Protein AF-A0A7L9BTX2-F1 (afdb_monomer)

Solvent-accessible surface area (backbone atoms only — not comparable to full-atom values): 5506 Å² total; per-residue (Å²): 130,61,79,42,79,54,86,97,44,76,47,65,81,71,58,73,67,59,52,32,50,53,48,52,56,57,62,70,40,36,89,83,40,61,71,52,75,75,32,67,65,54,50,52,51,50,54,52,51,51,53,50,39,45,74,74,70,42,56,69,85,41,63,68,53,36,33,47,73,56,67,44,74,85,56,68,54,72,71,65,57,52,71,72,55,75,78,84,127

Secondary structure (DSSP, 8-state):
--EEEETTEEEE---HHHHHHHHHHHHHTTTT-GGGGG-HHHHHHHHHHHHHHHHTT--TTSHHHHHHHTT-TT---HHHHHTTS----

Nearest PDB structures (foldseek):
  8uu8-assembly1_o  TM=4.714E-01  e=6.472E+00  Listeria innocua
  7xn7-assembly1_r  TM=2.643E-01  e=3.773E+00  Komagataella phaffii

pLDDT: mean 85.31, std 15.38, range [42.62, 97.62]

Structure (mmCIF, N/CA/C/O backbone):
data_AF-A0A7L9BTX2-F1
#
_entry.id   AF-A0A7L9BTX2-F1
#
loop_
_atom_site.group_PDB
_atom_site.id
_atom_site.type_symbol
_atom_site.label_atom_id
_atom_site.label_alt_id
_atom_site.label_comp_id
_atom_site.label_asym_id
_atom_site.label_entity_id
_atom_site.label_seq_id
_atom_site.pdbx_PDB_ins_code
_atom_site.Cartn_x
_atom_site.Cartn_y
_atom_site.Cartn_z
_atom_site.occupancy
_atom_site.B_iso_or_equiv
_atom_site.auth_seq_id
_atom_site.auth_comp_id
_atom_site.auth_asym_id
_atom_site.auth_atom_id
_atom_site.pdbx_PDB_model_num
ATOM 1 N N . MET A 1 1 ? -20.464 -0.701 -1.624 1.00 57.59 1 MET A N 1
ATOM 2 C CA . MET A 1 1 ? -19.508 -1.260 -0.652 1.00 57.59 1 MET A CA 1
ATOM 3 C C . MET A 1 1 ? -20.138 -1.162 0.723 1.00 57.59 1 MET A C 1
ATOM 5 O O . MET A 1 1 ? -20.614 -0.085 1.064 1.00 57.59 1 MET A O 1
ATOM 9 N N . SER A 1 2 ? -20.230 -2.271 1.452 1.00 72.50 2 SER A N 1
ATOM 10 C CA . SER A 1 2 ?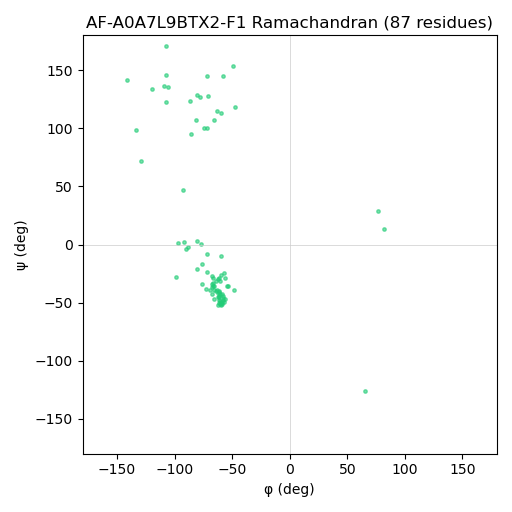 -20.674 -2.302 2.847 1.00 72.50 2 SER A CA 1
ATOM 11 C C . SER A 1 2 ? -19.463 -2.537 3.740 1.00 72.50 2 SER A C 1
ATOM 13 O O . SER A 1 2 ? -18.611 -3.371 3.435 1.00 72.50 2 SER A O 1
ATOM 15 N N . PHE A 1 3 ? -19.392 -1.776 4.824 1.00 81.31 3 PHE A N 1
ATOM 16 C CA . PHE A 1 3 ? -18.582 -2.135 5.973 1.00 81.31 3 PHE A CA 1
ATOM 17 C C . PHE A 1 3 ? -19.448 -3.033 6.850 1.00 81.31 3 PHE A C 1
ATOM 19 O O . PHE A 1 3 ? -20.561 -2.653 7.213 1.00 81.31 3 PHE A O 1
ATOM 26 N N . GLU A 1 4 ? -18.968 -4.234 7.132 1.00 87.62 4 GLU A N 1
ATOM 27 C CA . GLU A 1 4 ? -19.625 -5.176 8.029 1.00 87.62 4 GLU A CA 1
ATOM 28 C C . GLU A 1 4 ? -18.828 -5.254 9.325 1.00 87.62 4 GLU A C 1
ATOM 30 O O . GLU A 1 4 ? -17.634 -5.559 9.316 1.00 87.62 4 GLU A O 1
ATOM 35 N N . GLU A 1 5 ? -19.485 -4.970 10.447 1.00 88.06 5 GLU A N 1
ATOM 36 C CA . GLU A 1 5 ? -18.887 -5.149 11.766 1.00 88.06 5 GLU A CA 1
ATOM 37 C C . GLU A 1 5 ? -18.755 -6.645 12.068 1.00 88.06 5 GLU A C 1
ATOM 39 O O . GLU A 1 5 ? -19.715 -7.415 11.967 1.00 88.06 5 GLU A O 1
ATOM 44 N N . LYS A 1 6 ? -17.551 -7.072 12.451 1.00 87.00 6 LYS A N 1
ATOM 45 C CA . LYS A 1 6 ? -17.276 -8.442 12.884 1.00 87.00 6 LYS A CA 1
ATOM 46 C C . LYS A 1 6 ? -16.443 -8.419 14.158 1.00 87.00 6 LYS A C 1
ATOM 48 O O . LYS A 1 6 ? -15.218 -8.303 14.117 1.00 87.00 6 LYS A O 1
ATOM 53 N N . GLY A 1 7 ? -17.122 -8.590 15.290 1.00 89.12 7 GLY A N 1
ATOM 54 C CA . GLY A 1 7 ? -16.503 -8.415 16.602 1.00 89.12 7 GLY A CA 1
ATOM 55 C C . GLY A 1 7 ? -16.093 -6.956 16.786 1.00 89.12 7 GLY A C 1
ATOM 56 O O . GLY A 1 7 ? -16.913 -6.068 16.594 1.00 89.12 7 GLY A O 1
ATOM 57 N N . GLU A 1 8 ? -14.825 -6.721 17.108 1.00 88.50 8 GLU A N 1
ATOM 58 C CA . GLU A 1 8 ? -14.245 -5.374 17.231 1.00 88.50 8 GLU A CA 1
ATOM 59 C C . GLU A 1 8 ? -13.695 -4.831 15.897 1.00 88.50 8 GLU A C 1
ATOM 61 O O . GLU A 1 8 ? -13.193 -3.712 15.840 1.00 88.50 8 GLU A O 1
ATOM 66 N N . GLY A 1 9 ? -13.752 -5.625 14.822 1.00 84.75 9 GLY A N 1
ATOM 67 C CA . GLY A 1 9 ? -13.191 -5.282 13.518 1.00 84.75 9 GLY A CA 1
ATOM 68 C C . GLY A 1 9 ? -14.241 -4.938 12.466 1.00 84.75 9 GLY A C 1
ATOM 69 O O . GLY A 1 9 ? -15.437 -5.174 12.634 1.00 84.75 9 GLY A O 1
ATOM 70 N N . VAL A 1 10 ? -13.760 -4.440 11.328 1.00 87.00 10 VAL A N 1
ATOM 71 C CA . VAL A 1 10 ? -14.576 -4.147 10.147 1.00 87.00 10 VAL A CA 1
ATOM 72 C C . VAL A 1 10 ? -14.081 -4.978 8.966 1.00 87.00 10 VAL A C 1
ATOM 74 O O . VAL A 1 10 ? -12.882 -5.043 8.700 1.00 87.00 10 VAL A O 1
ATOM 77 N N . ILE A 1 11 ? -15.005 -5.604 8.239 1.00 86.88 11 ILE A N 1
ATOM 78 C CA . ILE A 1 11 ? -14.736 -6.283 6.970 1.00 86.88 11 ILE A CA 1
ATOM 79 C C . ILE A 1 11 ? -15.358 -5.476 5.838 1.00 86.88 11 ILE A C 1
ATOM 81 O O . ILE A 1 11 ? -16.501 -5.036 5.925 1.00 86.88 11 ILE A O 1
ATOM 85 N N . ALA A 1 12 ? -14.607 -5.313 4.754 1.00 85.00 12 ALA A N 1
ATOM 86 C CA . ALA A 1 12 ? -15.109 -4.729 3.524 1.00 85.00 12 ALA A CA 1
ATOM 87 C C . ALA A 1 12 ? -14.528 -5.458 2.311 1.00 85.00 12 ALA A C 1
ATOM 89 O O . ALA A 1 12 ? -13.353 -5.827 2.285 1.00 85.00 12 ALA A O 1
ATOM 90 N N . ALA A 1 13 ? -15.362 -5.641 1.290 1.00 85.44 13 ALA A N 1
ATOM 91 C CA . ALA A 1 13 ? -14.914 -6.035 -0.038 1.00 85.44 13 ALA A CA 1
ATOM 92 C C . ALA A 1 13 ? -14.528 -4.765 -0.808 1.00 85.44 13 ALA A C 1
ATOM 94 O O . ALA A 1 13 ? -15.396 -4.080 -1.352 1.00 85.44 13 ALA A O 1
ATOM 95 N N . LEU A 1 14 ? -13.236 -4.436 -0.782 1.00 87.12 14 LEU A N 1
ATOM 96 C CA . LEU A 1 14 ? -12.658 -3.252 -1.423 1.00 87.12 14 LEU A CA 1
ATOM 97 C C . LEU A 1 14 ? -11.847 -3.659 -2.655 1.00 87.12 14 LEU A C 1
ATOM 99 O O . LEU A 1 14 ? -11.227 -4.728 -2.667 1.00 87.12 14 LEU A O 1
ATOM 103 N N . ASP A 1 15 ? -11.845 -2.811 -3.682 1.00 91.50 15 ASP A N 1
ATOM 104 C CA . ASP A 1 15 ? -11.081 -3.065 -4.898 1.00 91.50 15 ASP A CA 1
ATOM 105 C C . ASP A 1 15 ? -9.567 -2.894 -4.670 1.00 91.50 15 ASP A C 1
ATOM 107 O O . ASP A 1 15 ? -9.112 -2.047 -3.900 1.00 91.50 15 ASP A O 1
ATOM 111 N N . GLY A 1 16 ? -8.759 -3.718 -5.340 1.00 91.81 16 GLY A N 1
ATOM 112 C CA . GLY A 1 16 ? -7.307 -3.714 -5.156 1.00 91.81 16 GLY A CA 1
ATOM 113 C C . GLY A 1 16 ? -6.627 -2.425 -5.619 1.00 91.81 16 GLY A C 1
ATOM 114 O O . GLY A 1 16 ? -5.666 -1.993 -4.982 1.00 91.81 16 GLY A O 1
ATOM 115 N N . GLU A 1 17 ? -7.117 -1.804 -6.691 1.00 94.62 17 GLU A N 1
ATOM 116 C CA . GLU A 1 17 ? -6.564 -0.550 -7.207 1.00 94.62 17 GLU A CA 1
ATOM 117 C C . GLU A 1 17 ? -6.984 0.641 -6.336 1.00 94.62 17 GLU A C 1
ATOM 119 O O . GLU A 1 17 ? -6.179 1.543 -6.093 1.00 94.62 17 GLU A O 1
ATOM 124 N N . GLU A 1 18 ? -8.190 0.607 -5.760 1.00 94.38 18 GLU A N 1
ATOM 125 C CA . GLU A 1 18 ? -8.609 1.578 -4.740 1.00 94.38 18 GLU A CA 1
AT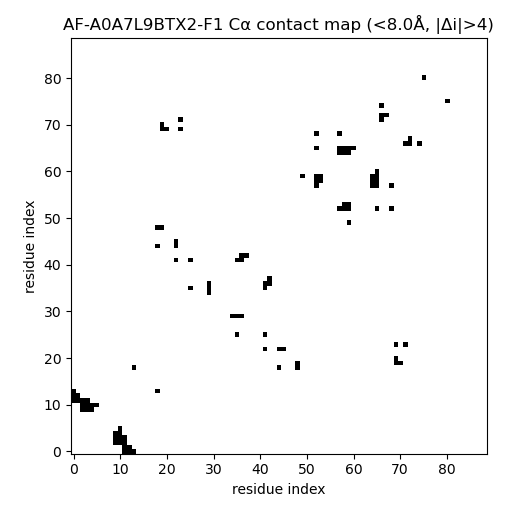OM 126 C C . GLU A 1 18 ? -7.708 1.513 -3.500 1.00 94.38 18 GLU A C 1
ATOM 128 O O . GLU A 1 18 ? -7.232 2.544 -3.023 1.00 94.38 18 GLU A O 1
ATOM 133 N N . LEU A 1 19 ? -7.397 0.309 -3.008 1.00 95.81 19 LEU A N 1
ATOM 134 C CA . LEU A 1 19 ? -6.490 0.131 -1.871 1.00 95.81 19 LEU A CA 1
ATOM 135 C C . LEU A 1 19 ? -5.081 0.667 -2.158 1.00 95.81 19 LEU A C 1
ATOM 137 O O . LEU A 1 19 ? -4.486 1.316 -1.294 1.00 95.81 19 LEU A O 1
ATOM 141 N N . LYS A 1 20 ? -4.552 0.445 -3.370 1.00 96.50 20 LYS A N 1
ATOM 142 C CA . LYS A 1 20 ? -3.269 1.025 -3.801 1.00 96.50 20 LYS A CA 1
ATOM 143 C C . LYS A 1 20 ? -3.325 2.553 -3.818 1.00 96.50 20 LYS A C 1
ATOM 145 O O . LYS A 1 20 ? -2.406 3.193 -3.310 1.00 96.50 20 LYS A O 1
ATOM 150 N N . LEU A 1 21 ? -4.396 3.148 -4.353 1.00 95.44 21 LEU A N 1
ATOM 151 C CA . LEU A 1 21 ? -4.587 4.601 -4.353 1.00 95.44 21 LEU A CA 1
ATOM 152 C C . LEU A 1 21 ? -4.605 5.166 -2.928 1.00 95.44 21 LEU A C 1
ATOM 154 O O . LEU A 1 21 ? -3.857 6.102 -2.646 1.00 95.44 21 LEU A O 1
ATOM 158 N N . ILE A 1 22 ? -5.419 4.588 -2.040 1.00 95.50 22 ILE A N 1
ATOM 159 C CA . ILE A 1 22 ? -5.537 5.020 -0.640 1.00 95.50 22 ILE A CA 1
ATOM 160 C C . ILE A 1 22 ? -4.174 4.943 0.049 1.00 95.50 22 ILE A C 1
ATOM 162 O O . ILE A 1 22 ? -3.744 5.915 0.668 1.00 95.50 22 ILE A O 1
ATOM 166 N N . TYR A 1 23 ? -3.464 3.823 -0.115 1.00 96.25 23 TYR A N 1
ATOM 167 C CA . TYR A 1 23 ? -2.120 3.660 0.431 1.00 96.25 23 TYR A CA 1
ATOM 168 C C . TYR A 1 23 ? -1.169 4.753 -0.064 1.00 96.25 23 TYR A C 1
ATOM 170 O O . TYR A 1 23 ? -0.518 5.394 0.756 1.00 96.25 23 TYR A O 1
ATOM 178 N N . ARG A 1 24 ? -1.108 5.013 -1.380 1.00 94.88 24 ARG A N 1
ATOM 179 C CA . ARG A 1 24 ? -0.228 6.052 -1.945 1.00 94.88 24 ARG A CA 1
ATOM 180 C C . ARG A 1 24 ? -0.522 7.430 -1.359 1.00 94.88 24 ARG A C 1
ATOM 182 O O . ARG A 1 24 ? 0.418 8.128 -0.992 1.00 94.88 24 ARG A O 1
ATOM 189 N N . VAL A 1 25 ? -1.799 7.807 -1.264 1.00 94.88 25 VAL A N 1
ATOM 190 C CA . VAL A 1 25 ? -2.208 9.110 -0.721 1.00 94.88 25 VAL A CA 1
ATOM 191 C C . VAL A 1 25 ? -1.784 9.228 0.741 1.00 94.88 25 VAL A C 1
ATOM 193 O O . VAL A 1 25 ? -1.069 10.161 1.092 1.00 94.88 25 VAL A O 1
ATOM 196 N N . LEU A 1 26 ? -2.135 8.256 1.586 1.00 95.38 26 LEU A N 1
ATOM 197 C CA . LEU A 1 26 ? -1.762 8.286 3.005 1.00 95.38 26 LEU A CA 1
ATOM 198 C C . LEU A 1 26 ? -0.242 8.291 3.197 1.00 95.38 26 LEU A C 1
ATOM 200 O O . LEU A 1 26 ? 0.289 9.070 3.986 1.00 95.38 26 LEU A O 1
ATOM 204 N N . HIS A 1 27 ? 0.470 7.468 2.429 1.00 93.25 27 HIS A N 1
ATOM 205 C CA . HIS A 1 27 ? 1.919 7.353 2.524 1.00 93.25 27 HIS A CA 1
ATOM 206 C C . HIS A 1 27 ? 2.646 8.640 2.088 1.00 93.25 27 HIS A C 1
ATOM 208 O O . HIS A 1 27 ? 3.693 8.977 2.641 1.00 93.25 27 HIS A O 1
ATOM 214 N N . GLN A 1 28 ? 2.114 9.387 1.114 1.00 91.75 28 GLN A N 1
ATOM 215 C CA . GLN A 1 28 ? 2.680 10.678 0.694 1.00 91.75 28 GLN A CA 1
ATOM 216 C C . GLN A 1 28 ? 2.580 11.753 1.786 1.00 91.75 28 GLN A C 1
ATOM 218 O O . GLN A 1 28 ? 3.449 12.622 1.859 1.00 91.75 28 GLN A O 1
ATOM 223 N N . HIS A 1 29 ? 1.576 11.664 2.660 1.00 93.25 29 HIS A N 1
ATOM 224 C CA . HIS A 1 29 ? 1.333 12.629 3.732 1.00 93.25 29 HIS A CA 1
ATOM 225 C C . HIS A 1 29 ? 2.011 12.282 5.069 1.00 93.25 29 HIS A C 1
ATOM 227 O O . HIS A 1 29 ? 1.911 13.061 6.014 1.00 93.25 29 HIS A O 1
ATOM 233 N N . LEU A 1 30 ? 2.784 11.189 5.160 1.00 92.44 30 LEU A N 1
ATOM 234 C CA . LEU A 1 30 ? 3.508 10.809 6.390 1.00 92.44 30 LEU A CA 1
ATOM 235 C C . LEU A 1 30 ? 4.449 11.901 6.924 1.00 92.44 30 LEU A C 1
ATOM 237 O O . LEU A 1 30 ? 4.705 11.969 8.121 1.00 92.44 30 LEU A O 1
ATOM 241 N N . GLY A 1 31 ? 4.989 12.756 6.047 1.00 89.75 31 GLY A N 1
ATOM 242 C CA . GLY A 1 31 ? 5.856 13.865 6.458 1.00 89.75 31 GLY A CA 1
ATOM 243 C C . GLY A 1 31 ? 5.116 15.012 7.159 1.00 89.75 31 GLY A C 1
ATOM 244 O O . GLY A 1 31 ? 5.740 15.769 7.901 1.00 89.75 31 GLY A O 1
ATOM 245 N N . GLU A 1 32 ? 3.814 15.147 6.912 1.00 94.25 32 GLU A N 1
ATOM 246 C CA . GLU A 1 32 ? 2.930 16.161 7.505 1.00 94.25 32 GLU A CA 1
ATOM 247 C C . GLU A 1 32 ? 2.135 15.589 8.685 1.00 94.25 32 GLU A C 1
ATOM 249 O O . GLU A 1 32 ? 1.819 16.320 9.619 1.00 94.25 32 GLU A O 1
ATOM 254 N N . HIS A 1 33 ? 1.881 14.279 8.650 1.00 95.12 33 HIS A N 1
ATOM 255 C CA . HIS A 1 33 ? 1.088 13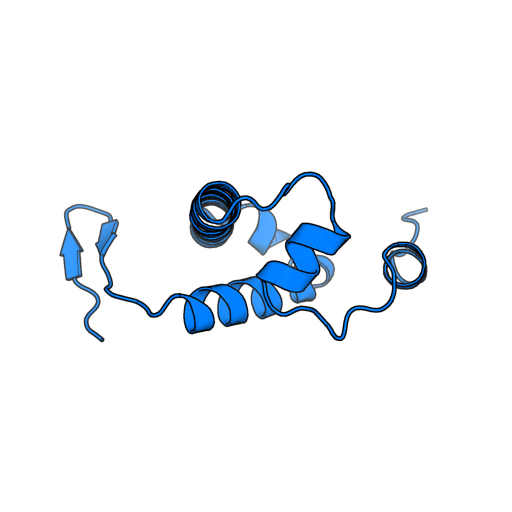.525 9.614 1.00 95.12 33 HIS A CA 1
ATOM 256 C C . HIS A 1 33 ? 1.856 12.283 10.099 1.00 95.12 33 HIS A C 1
ATOM 258 O O . HIS A 1 33 ? 1.534 11.160 9.696 1.00 95.12 33 HIS A O 1
ATOM 264 N N . PRO A 1 34 ? 2.906 12.447 10.925 1.00 92.88 34 PRO A N 1
ATOM 265 C CA . PRO A 1 34 ? 3.702 11.325 11.424 1.00 92.88 34 PRO A CA 1
ATOM 266 C C . PRO A 1 34 ? 2.876 10.313 12.232 1.00 92.88 34 PRO A C 1
ATOM 268 O O . PRO A 1 34 ? 3.202 9.131 12.225 1.00 92.88 34 PRO A O 1
ATOM 271 N N . GLU A 1 35 ? 1.770 10.738 12.849 1.00 95.25 35 GLU A N 1
ATOM 272 C CA . GLU A 1 35 ? 0.819 9.877 13.559 1.00 95.25 35 GLU A CA 1
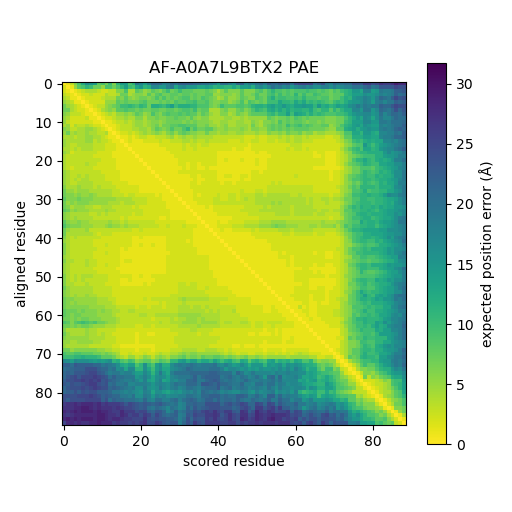ATOM 273 C C . GLU A 1 35 ? 0.226 8.765 12.682 1.00 95.25 35 GLU A C 1
ATOM 275 O O . GLU A 1 35 ? -0.164 7.719 13.195 1.00 95.25 35 GLU A O 1
ATOM 280 N N . LEU A 1 36 ? 0.197 8.945 11.356 1.00 94.50 36 LEU A N 1
ATOM 281 C CA . LEU A 1 36 ? -0.255 7.912 10.425 1.00 94.50 36 LEU A CA 1
ATOM 282 C C . LEU A 1 36 ? 0.633 6.661 10.471 1.00 94.50 36 LEU A C 1
ATOM 284 O O . LEU A 1 36 ? 0.124 5.564 10.233 1.00 94.50 36 LEU A O 1
ATOM 288 N N . MET A 1 37 ? 1.926 6.807 10.797 1.00 90.56 37 MET A N 1
ATOM 289 C CA . MET A 1 37 ? 2.873 5.686 10.889 1.00 90.56 37 MET A CA 1
ATOM 290 C C . MET A 1 37 ? 2.476 4.666 11.959 1.00 90.56 37 MET A C 1
ATOM 292 O O . MET A 1 37 ? 2.777 3.485 11.801 1.00 90.56 37 MET A O 1
ATOM 296 N N . ASP A 1 38 ? 1.783 5.118 13.004 1.00 93.00 38 ASP A N 1
ATOM 297 C CA . ASP A 1 38 ? 1.380 4.294 14.145 1.00 93.00 38 ASP A CA 1
ATOM 298 C C . ASP A 1 38 ? -0.064 3.783 14.017 1.00 93.00 38 ASP A C 1
ATOM 300 O O . ASP A 1 38 ? -0.573 3.110 14.911 1.00 93.00 38 ASP A O 1
ATOM 304 N N . THR A 1 39 ? -0.756 4.100 12.917 1.00 96.75 39 THR A N 1
ATOM 305 C CA . THR A 1 39 ? -2.129 3.627 12.716 1.00 96.75 39 THR A CA 1
ATOM 306 C C . THR A 1 39 ? -2.146 2.169 12.269 1.00 96.75 39 THR A C 1
ATOM 308 O O . THR A 1 39 ? -1.568 1.814 11.238 1.00 96.75 39 THR A O 1
ATOM 311 N N . ASP A 1 40 ? -2.912 1.338 12.982 1.00 95.06 40 ASP A N 1
ATOM 312 C CA . ASP A 1 40 ? -3.145 -0.062 12.599 1.00 95.06 40 ASP A CA 1
ATOM 313 C C . ASP A 1 40 ? -3.658 -0.174 11.159 1.00 95.06 40 ASP A C 1
ATOM 315 O O . ASP A 1 40 ? -3.272 -1.074 10.417 1.00 95.06 40 ASP A O 1
ATOM 319 N N . PHE A 1 41 ? -4.486 0.783 10.726 1.00 94.00 41 PHE A N 1
ATOM 320 C CA . PHE A 1 41 ? -5.016 0.815 9.368 1.00 94.00 41 PHE A CA 1
ATOM 321 C C . PHE A 1 41 ? -3.916 0.903 8.306 1.00 94.00 41 PHE A C 1
ATOM 323 O O . PHE A 1 41 ? -3.922 0.113 7.361 1.00 94.00 41 PHE A O 1
ATOM 330 N N . LEU A 1 42 ? -2.972 1.844 8.434 1.00 96.00 42 LEU A N 1
ATOM 331 C CA . LEU A 1 42 ? -1.925 2.014 7.427 1.00 96.00 42 LEU A CA 1
ATOM 332 C C . LEU A 1 42 ? -0.955 0.827 7.427 1.00 96.00 42 LEU A C 1
ATOM 334 O O . LEU A 1 42 ? -0.561 0.365 6.353 1.00 96.00 42 LEU A O 1
ATOM 338 N N . ILE A 1 43 ? -0.626 0.305 8.613 1.00 95.81 43 ILE A N 1
ATOM 339 C CA . ILE A 1 43 ? 0.224 -0.879 8.785 1.00 95.81 43 ILE A CA 1
ATOM 340 C C . ILE A 1 43 ? -0.421 -2.098 8.112 1.00 95.81 43 ILE A C 1
ATOM 342 O O . ILE A 1 43 ? 0.207 -2.763 7.283 1.00 95.81 43 ILE A O 1
ATOM 346 N N . GLU A 1 44 ? -1.692 -2.375 8.405 1.00 96.00 44 GLU A N 1
ATOM 347 C CA . GLU A 1 44 ? -2.401 -3.520 7.834 1.00 96.00 44 GLU A CA 1
ATOM 348 C C . GLU A 1 44 ? -2.641 -3.372 6.331 1.00 96.00 44 GLU A C 1
ATOM 350 O O . GLU A 1 44 ? -2.500 -4.347 5.584 1.00 96.00 44 GLU A O 1
ATOM 355 N N . LEU A 1 45 ? -2.921 -2.155 5.856 1.00 96.19 45 LEU A N 1
ATOM 356 C CA . LEU A 1 45 ? -3.028 -1.860 4.430 1.00 96.19 45 LEU A CA 1
ATOM 357 C C . LEU A 1 45 ? -1.706 -2.139 3.705 1.00 96.19 45 LEU A C 1
ATOM 359 O O . LEU A 1 45 ? -1.695 -2.835 2.686 1.00 96.19 45 LEU A O 1
ATOM 363 N N . GLN A 1 46 ? -0.583 -1.660 4.247 1.00 96.25 46 GLN A N 1
ATOM 364 C CA . GLN A 1 46 ? 0.741 -1.927 3.690 1.00 96.25 46 GLN A CA 1
ATOM 365 C C . GLN A 1 46 ? 1.043 -3.430 3.671 1.00 96.25 46 GLN A C 1
ATOM 367 O O . GLN A 1 46 ? 1.421 -3.966 2.628 1.00 96.25 46 GLN A O 1
ATOM 372 N N . ASN A 1 47 ? 0.819 -4.129 4.787 1.00 96.38 47 ASN A N 1
ATOM 373 C CA . ASN A 1 47 ? 1.026 -5.572 4.901 1.00 96.38 47 ASN A CA 1
ATOM 374 C C . ASN A 1 47 ? 0.172 -6.354 3.890 1.00 96.38 47 ASN A C 1
ATOM 376 O O . ASN A 1 47 ? 0.651 -7.298 3.254 1.00 96.38 47 ASN A O 1
ATOM 380 N N . HIS A 1 48 ? -1.094 -5.968 3.720 1.00 96.12 48 HIS A N 1
ATOM 381 C CA . HIS A 1 48 ? -1.997 -6.571 2.745 1.00 96.12 48 HIS A CA 1
ATOM 382 C C . HIS A 1 48 ? -1.480 -6.400 1.313 1.00 96.12 48 HIS A C 1
ATOM 384 O O . HIS A 1 48 ? -1.363 -7.387 0.581 1.00 96.12 48 HIS A O 1
ATOM 390 N N . LEU A 1 49 ? -1.122 -5.175 0.926 1.00 97.12 49 LEU A N 1
ATOM 391 C CA . LEU A 1 49 ? -0.613 -4.877 -0.412 1.00 97.12 49 LEU A CA 1
ATOM 392 C C . LEU A 1 49 ? 0.726 -5.574 -0.687 1.00 97.12 49 LEU A C 1
ATOM 394 O O . LEU A 1 49 ? 0.907 -6.141 -1.760 1.00 97.12 49 LEU A O 1
ATOM 398 N N . GLN A 1 50 ? 1.630 -5.630 0.292 1.00 97.12 50 GLN A N 1
ATOM 399 C CA . GLN A 1 50 ? 2.903 -6.344 0.169 1.00 97.12 50 GLN A CA 1
ATOM 400 C C . GLN A 1 50 ? 2.723 -7.851 -0.039 1.00 97.12 50 GLN A C 1
ATOM 402 O O . GLN A 1 50 ? 3.439 -8.452 -0.841 1.00 97.12 50 GLN A O 1
ATOM 407 N N . ARG A 1 51 ? 1.754 -8.481 0.642 1.00 97.50 51 ARG A N 1
ATOM 408 C CA . ARG A 1 51 ? 1.416 -9.893 0.396 1.00 97.50 51 ARG A CA 1
ATOM 409 C C . ARG A 1 51 ? 0.918 -10.111 -1.032 1.00 97.50 51 ARG A C 1
ATOM 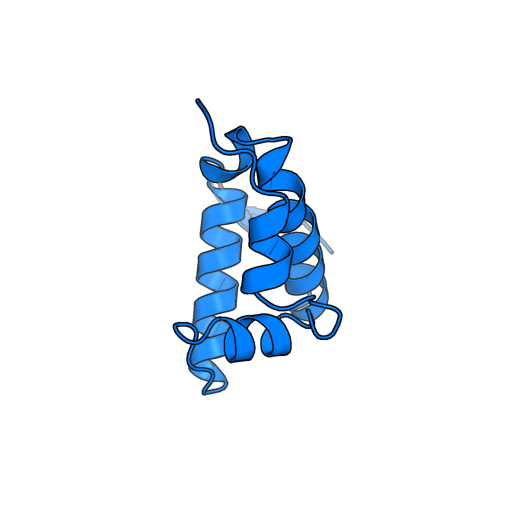411 O O . ARG A 1 51 ? 1.327 -11.086 -1.656 1.00 97.50 51 ARG A O 1
ATOM 418 N N . LYS A 1 52 ? 0.080 -9.207 -1.551 1.00 97.19 52 LYS A N 1
ATOM 419 C CA . LYS A 1 52 ? -0.420 -9.274 -2.934 1.00 97.19 52 LYS A CA 1
ATOM 420 C C . LYS A 1 52 ? 0.703 -9.086 -3.953 1.00 97.19 52 LYS A C 1
ATOM 422 O O . LYS A 1 52 ? 0.855 -9.927 -4.825 1.00 97.19 52 LYS A O 1
ATOM 427 N N . ALA A 1 53 ? 1.555 -8.082 -3.770 1.00 97.19 53 ALA A N 1
ATOM 428 C CA . ALA A 1 53 ? 2.706 -7.848 -4.639 1.00 97.19 53 ALA A CA 1
ATOM 429 C C . ALA A 1 53 ? 3.651 -9.059 -4.692 1.00 97.19 53 ALA A C 1
ATOM 431 O O . ALA A 1 53 ? 4.054 -9.489 -5.769 1.00 97.19 53 ALA A O 1
ATOM 432 N N . ARG A 1 54 ? 3.951 -9.672 -3.537 1.00 97.62 54 ARG A N 1
ATOM 433 C CA . ARG A 1 54 ? 4.750 -10.907 -3.479 1.00 97.62 54 ARG A CA 1
ATOM 434 C C . ARG A 1 54 ? 4.084 -12.068 -4.219 1.00 97.62 54 ARG A C 1
ATOM 436 O O . ARG A 1 54 ? 4.779 -12.824 -4.890 1.00 97.62 54 ARG A O 1
ATOM 443 N N . ALA A 1 55 ? 2.763 -12.217 -4.100 1.00 97.50 55 ALA A N 1
ATOM 444 C CA . ALA A 1 55 ? 2.013 -13.238 -4.833 1.00 97.50 55 ALA A CA 1
ATOM 445 C C . ALA A 1 55 ? 2.056 -13.010 -6.355 1.00 97.50 55 ALA A C 1
ATOM 447 O O . ALA A 1 55 ? 2.100 -13.977 -7.110 1.00 97.50 55 ALA A O 1
ATOM 448 N N . ASP A 1 56 ? 2.143 -11.749 -6.784 1.00 96.62 56 ASP A N 1
ATOM 449 C CA . ASP A 1 56 ? 2.334 -11.348 -8.182 1.00 96.62 56 ASP A CA 1
ATOM 450 C C . ASP A 1 56 ? 3.808 -11.442 -8.644 1.00 96.62 56 ASP A C 1
ATOM 452 O O . ASP A 1 56 ? 4.131 -11.090 -9.777 1.00 96.62 56 ASP A O 1
ATOM 456 N N . GLY A 1 57 ? 4.721 -11.915 -7.786 1.00 97.44 57 GLY A N 1
ATOM 457 C CA . GLY A 1 57 ? 6.142 -12.087 -8.106 1.00 97.44 57 GLY A CA 1
ATOM 458 C C . GLY A 1 57 ? 6.987 -10.815 -7.999 1.00 97.44 57 GLY A C 1
ATOM 459 O O . GLY A 1 57 ? 8.120 -10.793 -8.477 1.00 97.44 57 GLY A O 1
ATOM 460 N N . VAL A 1 58 ? 6.466 -9.757 -7.377 1.00 96.75 58 VAL A N 1
ATOM 461 C CA . VAL A 1 58 ? 7.198 -8.505 -7.162 1.00 96.75 58 VAL A CA 1
ATOM 462 C C . VAL A 1 58 ? 8.130 -8.626 -5.962 1.00 96.75 58 VAL A C 1
ATOM 464 O O . VAL A 1 58 ? 7.709 -8.966 -4.852 1.00 96.75 58 VAL A O 1
ATOM 467 N N . ASP A 1 59 ? 9.399 -8.276 -6.171 1.00 94.19 59 ASP A N 1
ATOM 468 C CA . ASP A 1 59 ? 10.342 -8.061 -5.079 1.00 94.19 59 ASP A CA 1
ATOM 469 C C . ASP A 1 59 ? 10.044 -6.724 -4.393 1.00 94.19 59 ASP A C 1
ATOM 471 O O . ASP A 1 59 ? 10.422 -5.655 -4.863 1.00 94.19 59 ASP A O 1
ATOM 475 N N . ILE A 1 60 ? 9.353 -6.785 -3.258 1.00 93.00 60 ILE A N 1
ATOM 476 C CA . ILE A 1 60 ? 8.991 -5.590 -2.490 1.00 93.00 60 ILE A CA 1
ATOM 477 C C . ILE A 1 60 ? 10.180 -4.932 -1.770 1.00 93.00 60 ILE A C 1
ATOM 479 O O . ILE A 1 60 ? 10.004 -3.874 -1.167 1.00 93.00 60 ILE A O 1
ATOM 483 N N . SER A 1 61 ? 11.358 -5.570 -1.759 1.00 91.75 61 SER A N 1
ATOM 484 C CA . SER A 1 61 ? 12.587 -4.958 -1.240 1.00 91.75 61 SER A CA 1
ATOM 485 C C . SER A 1 61 ? 13.239 -4.020 -2.260 1.00 91.75 61 SER A C 1
ATOM 487 O O . SER A 1 61 ? 13.956 -3.096 -1.872 1.00 91.75 61 SER A O 1
ATOM 489 N N . ASP A 1 62 ? 12.919 -4.186 -3.548 1.00 91.94 62 ASP A N 1
ATOM 490 C CA . ASP A 1 62 ? 13.219 -3.212 -4.591 1.00 91.94 62 ASP A CA 1
ATOM 491 C C . ASP A 1 62 ? 12.154 -2.104 -4.571 1.00 91.94 62 ASP A C 1
ATOM 493 O O . ASP A 1 62 ? 11.014 -2.280 -5.012 1.00 91.94 62 ASP A O 1
ATOM 497 N N . HIS A 1 63 ? 12.545 -0.924 -4.084 1.00 87.69 63 HIS A N 1
ATOM 498 C CA . HIS A 1 63 ? 11.679 0.255 -4.038 1.00 87.69 63 HIS A CA 1
ATOM 499 C C . HIS A 1 63 ? 11.081 0.623 -5.400 1.00 87.69 63 HIS A C 1
ATOM 501 O O . HIS A 1 63 ? 9.930 1.045 -5.452 1.00 87.69 63 HIS A O 1
ATOM 507 N N . GLY A 1 64 ? 11.825 0.446 -6.494 1.00 89.31 64 GLY A N 1
ATOM 508 C CA . GLY A 1 64 ? 11.332 0.733 -7.837 1.00 89.31 64 GLY A CA 1
ATOM 509 C C . GLY A 1 64 ? 10.312 -0.299 -8.313 1.00 89.31 64 GLY A C 1
ATOM 510 O O . GLY A 1 64 ? 9.337 0.063 -8.969 1.00 89.31 64 GLY A O 1
ATOM 511 N N . ALA A 1 65 ? 10.509 -1.578 -7.986 1.00 91.75 65 ALA A N 1
ATOM 512 C CA . ALA A 1 65 ? 9.536 -2.626 -8.290 1.00 91.75 65 ALA A CA 1
ATOM 513 C C . ALA A 1 65 ? 8.242 -2.450 -7.482 1.00 91.75 65 ALA A C 1
ATOM 515 O O . ALA A 1 65 ? 7.150 -2.548 -8.046 1.00 91.75 65 ALA A O 1
ATOM 516 N N . TRP A 1 66 ? 8.366 -2.115 -6.195 1.00 94.25 66 TRP A N 1
ATOM 517 C CA . TRP A 1 66 ? 7.238 -1.765 -5.337 1.00 94.25 66 TRP A CA 1
ATOM 518 C C . TRP A 1 66 ? 6.469 -0.552 -5.864 1.00 94.25 66 TRP A C 1
ATOM 520 O O . TRP A 1 66 ? 5.260 -0.656 -6.060 1.00 94.25 66 TRP A O 1
ATOM 530 N N . ASP A 1 67 ? 7.164 0.557 -6.147 1.00 92.25 67 ASP A N 1
ATOM 531 C CA . ASP A 1 67 ? 6.560 1.798 -6.642 1.00 92.25 67 ASP A CA 1
ATOM 532 C C . ASP A 1 67 ? 5.759 1.562 -7.927 1.00 92.25 67 ASP A C 1
ATOM 534 O O . ASP A 1 67 ? 4.601 1.969 -8.006 1.00 92.25 67 ASP A O 1
ATOM 538 N N . ARG A 1 68 ? 6.322 0.837 -8.900 1.00 93.31 68 ARG A N 1
ATOM 539 C CA . ARG A 1 68 ? 5.596 0.486 -10.130 1.00 93.31 68 ARG A CA 1
ATOM 540 C C . ARG A 1 68 ? 4.353 -0.355 -9.847 1.00 93.31 68 ARG A C 1
ATOM 542 O O . ARG A 1 68 ? 3.282 -0.082 -10.375 1.00 93.31 68 ARG A O 1
ATOM 549 N N . TRP A 1 69 ? 4.453 -1.364 -8.980 1.00 95.62 69 TRP A N 1
ATOM 550 C CA . TRP A 1 69 ? 3.320 -2.254 -8.697 1.00 95.62 69 TRP A CA 1
ATOM 551 C C . TRP A 1 69 ? 2.158 -1.547 -7.983 1.00 95.62 69 TRP A C 1
ATOM 553 O O . TRP A 1 69 ? 0.988 -1.825 -8.269 1.00 95.62 69 TRP A O 1
ATOM 563 N N . ILE A 1 70 ? 2.459 -0.59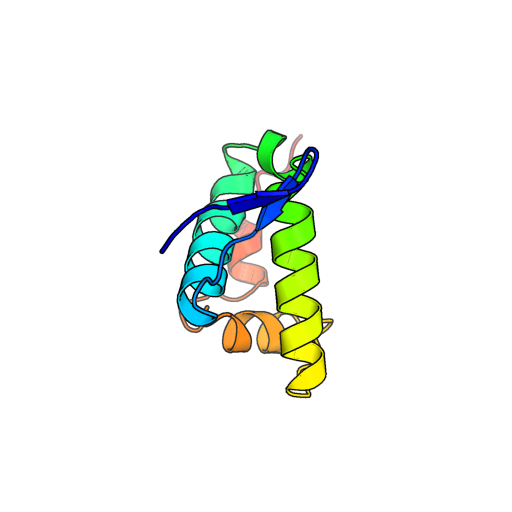9 -7.088 1.00 94.44 70 ILE A N 1
ATOM 564 C CA . ILE A 1 70 ? 1.435 0.252 -6.466 1.00 94.44 70 ILE A CA 1
ATOM 565 C C . ILE A 1 70 ? 0.944 1.365 -7.406 1.00 94.44 70 ILE A C 1
ATOM 567 O O . ILE A 1 70 ? 0.096 2.144 -6.985 1.00 94.44 70 ILE A O 1
ATOM 571 N N . GLY A 1 71 ? 1.444 1.466 -8.646 1.00 91.56 71 GLY A N 1
ATOM 572 C CA . GLY A 1 71 ? 1.059 2.455 -9.663 1.00 91.56 71 GLY A CA 1
ATOM 573 C C . GLY A 1 71 ? 1.639 3.854 -9.433 1.00 91.56 71 GLY A C 1
ATOM 574 O O . GLY A 1 71 ? 1.012 4.858 -9.757 1.00 91.56 71 GLY A O 1
ATOM 575 N N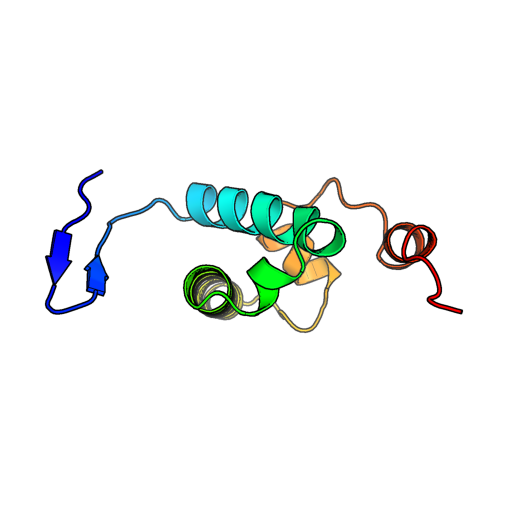 . ASN A 1 72 ? 2.805 3.933 -8.799 1.00 85.56 72 ASN A N 1
ATOM 576 C CA . ASN A 1 72 ? 3.564 5.157 -8.560 1.00 85.56 72 ASN A CA 1
ATOM 577 C C . ASN A 1 72 ? 4.578 5.387 -9.695 1.00 85.56 72 ASN A C 1
ATOM 579 O O . ASN A 1 72 ? 5.752 5.642 -9.444 1.00 85.56 72 ASN A O 1
ATOM 583 N N . ASP A 1 73 ? 4.137 5.254 -10.946 1.00 69.88 73 ASP A N 1
ATOM 584 C CA . ASP A 1 73 ? 5.004 5.366 -12.131 1.00 69.88 73 ASP A CA 1
ATOM 585 C C . ASP A 1 73 ? 5.532 6.808 -12.323 1.00 69.88 73 ASP A C 1
ATOM 587 O O . ASP A 1 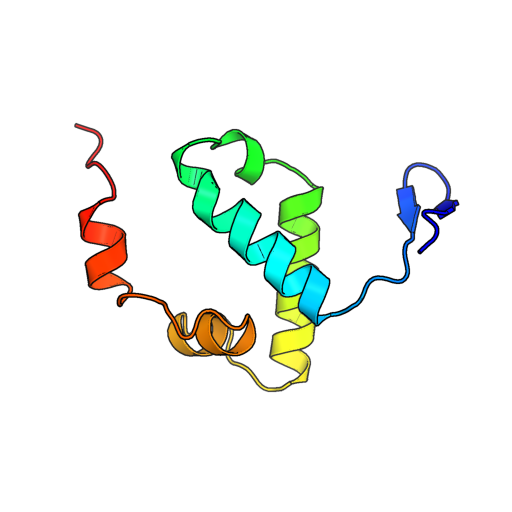73 ? 6.643 7.010 -12.808 1.00 69.88 73 ASP A O 1
ATOM 591 N N . ASP A 1 74 ? 4.762 7.785 -11.821 1.00 62.75 74 ASP A N 1
ATOM 592 C CA . ASP A 1 74 ? 5.032 9.221 -11.601 1.00 62.75 74 ASP A CA 1
ATOM 593 C C . ASP A 1 74 ? 6.204 9.587 -10.672 1.00 62.75 74 ASP A C 1
ATOM 595 O O . ASP A 1 74 ? 6.541 10.761 -10.483 1.00 62.75 74 ASP A O 1
ATOM 599 N N . ALA A 1 75 ? 6.766 8.600 -9.983 1.00 57.62 75 ALA A N 1
ATOM 600 C CA . ALA A 1 75 ? 7.720 8.789 -8.908 1.00 57.62 75 ALA A CA 1
ATOM 601 C C . ALA A 1 75 ? 9.029 9.451 -9.372 1.00 57.62 75 ALA A C 1
ATOM 603 O O . ALA A 1 75 ? 9.815 8.797 -10.062 1.00 57.62 75 ALA A O 1
ATOM 604 N N . PRO A 1 76 ? 9.383 10.678 -8.923 1.00 57.50 76 PRO A N 1
ATOM 605 C CA . PRO A 1 76 ? 10.778 11.097 -9.005 1.00 57.50 76 PRO A CA 1
ATOM 606 C C . PRO A 1 76 ? 11.632 10.085 -8.229 1.00 57.50 76 PRO A C 1
ATOM 608 O O . PRO A 1 76 ? 11.175 9.542 -7.219 1.00 57.50 76 PRO A O 1
ATOM 611 N N . SER A 1 77 ? 12.850 9.813 -8.707 1.00 57.91 77 SER A N 1
ATOM 612 C CA . SER A 1 77 ? 13.735 8.797 -8.122 1.00 57.91 77 SER A CA 1
ATOM 613 C C . SER A 1 77 ? 13.874 8.950 -6.600 1.00 57.91 77 SER A C 1
ATOM 615 O O . SER A 1 77 ? 13.732 10.048 -6.054 1.00 57.91 77 SER A O 1
ATOM 617 N N . CYS A 1 78 ? 14.176 7.851 -5.899 1.00 55.94 78 CYS A N 1
ATOM 618 C CA . CYS A 1 78 ? 14.410 7.853 -4.447 1.00 55.94 78 CYS A CA 1
ATOM 619 C C . CYS A 1 78 ? 15.379 8.975 -4.022 1.00 55.94 78 CYS A C 1
ATOM 621 O O . CYS A 1 78 ? 15.135 9.677 -3.039 1.00 55.94 78 CYS A O 1
ATOM 623 N N . ASP A 1 79 ? 16.413 9.218 -4.833 1.00 56.16 79 ASP A N 1
ATOM 624 C CA . ASP A 1 79 ? 17.371 10.303 -4.630 1.00 56.16 79 ASP A CA 1
ATOM 625 C C . ASP A 1 79 ? 16.689 11.673 -4.611 1.00 56.16 79 ASP A C 1
ATOM 627 O O . ASP A 1 79 ? 16.870 12.428 -3.659 1.00 56.16 79 ASP A O 1
ATOM 631 N N . LEU A 1 80 ? 15.836 11.972 -5.598 1.00 59.31 80 LEU A N 1
ATOM 632 C CA . LEU A 1 80 ? 15.096 13.235 -5.704 1.00 59.31 80 LEU A CA 1
ATOM 633 C C . LEU A 1 80 ? 14.044 13.413 -4.601 1.00 59.31 80 LEU A C 1
ATOM 635 O O . LEU A 1 80 ? 13.828 14.529 -4.125 1.00 59.31 80 LEU A O 1
ATOM 639 N N . ARG A 1 81 ? 13.411 12.323 -4.157 1.00 56.72 81 ARG A N 1
ATOM 640 C CA . ARG A 1 81 ? 12.447 12.329 -3.042 1.00 56.72 81 ARG A CA 1
ATOM 641 C C . ARG A 1 81 ? 13.105 12.678 -1.713 1.00 56.72 81 ARG A C 1
ATOM 643 O O . ARG A 1 81 ? 12.546 13.440 -0.925 1.00 56.72 81 ARG A O 1
ATOM 650 N N . ASN A 1 82 ? 14.314 12.175 -1.489 1.00 55.94 82 ASN A N 1
ATOM 651 C CA . ASN A 1 82 ? 15.060 12.422 -0.262 1.00 55.94 82 ASN A CA 1
ATOM 652 C C . ASN A 1 82 ? 15.692 13.824 -0.207 1.00 55.94 82 ASN A C 1
ATOM 654 O O . ASN A 1 82 ? 15.991 14.287 0.891 1.00 55.94 82 ASN A O 1
ATOM 658 N N . VAL A 1 83 ? 15.816 14.549 -1.332 1.00 57.72 83 VAL A N 1
ATOM 659 C CA . VAL A 1 83 ? 16.309 15.947 -1.342 1.00 57.72 83 VAL A CA 1
ATOM 660 C C . VAL A 1 83 ? 15.417 16.879 -0.512 1.00 57.72 83 VAL A C 1
ATOM 662 O O . VAL A 1 83 ? 15.909 17.834 0.084 1.00 57.72 83 VAL A O 1
ATOM 665 N N . ARG A 1 84 ? 14.107 16.606 -0.435 1.00 51.38 84 ARG A N 1
ATOM 666 C CA . ARG A 1 84 ? 13.152 17.406 0.358 1.00 51.38 84 ARG A CA 1
ATOM 667 C C . ARG A 1 84 ? 12.987 16.925 1.797 1.00 51.38 84 ARG A C 1
ATOM 669 O O . ARG A 1 84 ? 12.278 17.569 2.572 1.00 51.38 84 ARG A O 1
ATOM 676 N N . ARG A 1 85 ? 13.630 15.818 2.180 1.00 55.00 85 ARG A N 1
ATOM 677 C CA . ARG A 1 85 ? 13.618 15.347 3.563 1.00 55.00 85 ARG A CA 1
ATOM 678 C C . ARG A 1 85 ? 14.485 16.313 4.364 1.00 55.00 85 ARG A C 1
ATOM 680 O O . ARG A 1 85 ? 15.709 16.263 4.273 1.00 55.00 85 ARG A O 1
ATOM 687 N N . ARG A 1 86 ? 13.850 17.248 5.085 1.00 55.59 86 ARG A N 1
ATOM 688 C CA . ARG A 1 86 ? 14.547 18.165 6.000 1.00 55.59 86 ARG A CA 1
ATOM 689 C C . ARG A 1 86 ? 15.505 17.333 6.850 1.00 55.59 86 ARG A C 1
ATOM 691 O O . ARG A 1 86 ? 15.060 16.441 7.571 1.00 55.59 86 ARG A O 1
ATOM 698 N N . LYS A 1 87 ? 16.808 17.610 6.740 1.00 49.12 87 LYS A N 1
ATOM 699 C CA . LYS A 1 87 ? 17.754 17.205 7.775 1.00 49.12 87 LYS A CA 1
ATOM 700 C C . LYS A 1 87 ? 17.267 17.892 9.042 1.00 49.12 87 LYS A C 1
ATOM 702 O O . LYS A 1 87 ? 17.205 19.117 9.082 1.00 49.12 87 LYS A O 1
ATOM 707 N N . ILE A 1 88 ? 16.806 17.098 9.997 1.00 53.38 88 ILE A N 1
ATOM 708 C CA . ILE A 1 88 ? 16.624 17.569 11.362 1.00 53.38 88 ILE A CA 1
ATOM 709 C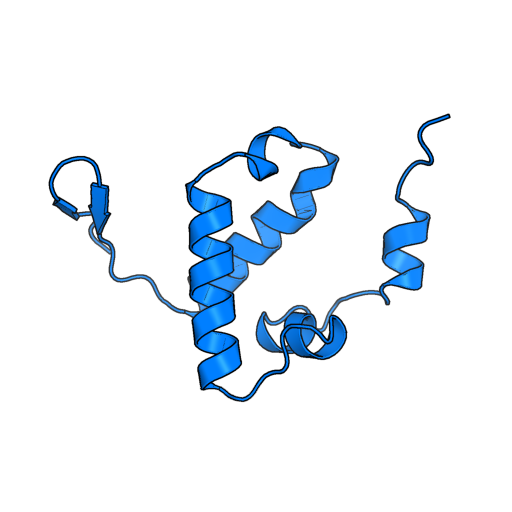 C . ILE A 1 88 ? 18.050 17.864 11.841 1.00 53.38 88 ILE A C 1
ATOM 711 O O . ILE A 1 88 ? 18.855 16.936 11.935 1.00 53.38 88 ILE A O 1
ATOM 715 N N . GLU A 1 89 ? 18.382 19.149 11.964 1.00 42.62 89 GLU A N 1
ATOM 716 C CA . GLU A 1 89 ? 19.539 19.619 12.738 1.00 42.62 89 GLU A CA 1
ATOM 717 C C . GLU A 1 89 ? 19.235 19.520 14.234 1.00 42.62 89 GLU A C 1
ATOM 719 O O . GLU A 1 89 ? 18.063 19.763 14.612 1.00 42.62 89 GLU A O 1
#

Mean predicted aligned error: 7.56 Å

Foldseek 3Di:
DDFDDDPPDTDDDDDPLVLLVVLVVLVVCCVVVVVSVVDPVNVVSVVVNVVVCVVVVFDVVPVVSVCVSSVVPVDDDPVVVCVPVDPPD

Sequence (89 aa):
MSFEEKGEGVIAALDGEELKLIYRVLHQHLGEHPELMDTDFLIELQNHLQRKARADGVDISDHGAWDRWIGNDDAPSCDLRNVRRRKIE

Radius of gyration: 14.98 Å; Cα contacts (8 Å, |Δi|>4): 56; chains: 1; bounding box: 40×33×29 Å